Protein AF-0000000067512586 (afdb_homodimer)

InterPro domains:
  IPR017123 Uncharacterised conserved protein UCP037159 [PIRSF037159] (1-68)
  IPR018967 Iron-binding zinc finger, CDGSH type [PF09360] (9-54)
  IPR018967 Iron-binding zinc finger, CDGSH type [SM00704] (8-59)
  IPR042216 MitoNEET, CDGSH iron-sulfur domain [G3DSA:3.40.5.90] (1-67)

Secondary structure (DSSP, 8-state):
-EEEE-TTS-EEEE--TT-EEEETTEEEE-SSSEEEE--SS--TTTTB--SHHHHHT-----EEEEE-/-EEEE-TTS-EEEE--TT-EEEETTEEEE-SSSEEEE--SS--TTTTB--SHHHHHT-----EEEEE-

Foldseek 3Di:
DKWKFDFLFFIKAFAQFQDWDDDPRDIDTHNHRMFTAGDQPDAPDPRGDPPCSVVVVGGDDIDMDDDD/DKWKFDFLFFIKDFAQFQDWDDDPRDIDTHNHRMFTAGDQPPAPDPRGDPPCSVVVVGGDDIDMDDDD

pLDDT: mean 97.14, std 3.15, range [77.0, 98.88]

Structure (mmCIF, N/CA/C/O backbone):
data_AF-0000000067512586-model_v1
#
loop_
_entity.id
_entity.type
_entity.pdbx_description
1 polymer 'Iron-binding zinc finger CDGSH type domain-containing protein'
#
loop_
_atom_site.group_PDB
_atom_site.id
_atom_site.type_symbol
_atom_site.label_atom_id
_atom_site.label_alt_id
_atom_site.label_comp_id
_atom_site.label_asym_id
_atom_site.label_entity_id
_atom_site.label_seq_id
_atom_site.pdbx_PDB_ins_code
_atom_site.Cartn_x
_atom_site.Cartn_y
_atom_site.Cartn_z
_atom_site.occupancy
_atom_site.B_iso_or_equiv
_atom_site.auth_seq_id
_atom_site.auth_comp_id
_atom_site.auth_asym_id
_atom_site.auth_atom_id
_atom_site.pdbx_PDB_model_num
ATOM 1 N N . MET A 1 1 ? -9.234 0.021 6.922 1 86.12 1 MET A N 1
ATOM 2 C CA . MET A 1 1 ? -8.125 -0.848 6.539 1 86.12 1 MET A CA 1
ATOM 3 C C . MET A 1 1 ? -6.832 -0.422 7.227 1 86.12 1 MET A C 1
ATOM 5 O O . MET A 1 1 ? -6.551 0.772 7.348 1 86.12 1 MET A O 1
ATOM 9 N N . ARG A 1 2 ? -6.156 -1.401 7.715 1 94 2 ARG A N 1
ATOM 10 C CA . ARG A 1 2 ? -4.895 -1.143 8.398 1 94 2 ARG A CA 1
ATOM 11 C C . ARG A 1 2 ? -3.713 -1.646 7.578 1 94 2 ARG A C 1
ATOM 13 O O . ARG A 1 2 ? -3.723 -2.783 7.102 1 94 2 ARG A O 1
ATOM 20 N N . LEU A 1 3 ? -2.832 -0.721 7.367 1 97 3 LEU A N 1
ATOM 21 C CA . LEU A 1 3 ? -1.568 -1.026 6.703 1 97 3 LEU A CA 1
ATOM 22 C C . LEU A 1 3 ? -0.393 -0.829 7.652 1 97 3 LEU A C 1
ATOM 24 O O . LEU A 1 3 ? -0.188 0.27 8.172 1 97 3 LEU A O 1
ATOM 28 N N . ARG A 1 4 ? 0.414 -1.873 7.84 1 98.12 4 ARG A N 1
ATOM 29 C CA . ARG A 1 4 ? 1.612 -1.749 8.664 1 98.12 4 ARG A CA 1
ATOM 30 C C . ARG A 1 4 ? 2.859 -1.6 7.801 1 98.12 4 ARG A C 1
ATOM 32 O O . ARG A 1 4 ? 2.906 -2.107 6.676 1 98.12 4 ARG A O 1
ATOM 39 N N . PHE A 1 5 ? 3.762 -0.879 8.32 1 98.38 5 PHE A N 1
ATOM 40 C CA . PHE A 1 5 ? 5.09 -0.768 7.723 1 98.38 5 PHE A CA 1
ATOM 41 C C . PHE A 1 5 ? 6.129 -1.484 8.578 1 98.38 5 PHE A C 1
ATOM 43 O O . PHE A 1 5 ? 6.391 -1.081 9.711 1 98.38 5 PHE A O 1
ATOM 50 N N . ARG A 1 6 ? 6.781 -2.496 8.016 1 98.62 6 ARG A N 1
ATOM 51 C CA . ARG A 1 6 ? 7.84 -3.156 8.766 1 98.62 6 ARG A CA 1
ATOM 52 C C . ARG A 1 6 ? 9.141 -2.365 8.695 1 98.62 6 ARG A C 1
ATOM 54 O O . ARG A 1 6 ? 9.453 -1.772 7.66 1 98.62 6 ARG A O 1
ATOM 61 N N . GLU A 1 7 ? 9.812 -2.377 9.805 1 98.81 7 GLU A N 1
ATOM 62 C CA . GLU A 1 7 ? 11.141 -1.775 9.75 1 98.81 7 GLU A CA 1
ATOM 63 C C . GLU A 1 7 ? 11.984 -2.387 8.641 1 98.81 7 GLU A C 1
ATOM 65 O O . GLU A 1 7 ? 12.102 -3.609 8.539 1 98.81 7 GLU A O 1
ATOM 70 N N . LYS A 1 8 ? 12.508 -1.476 7.734 1 98.81 8 LYS A N 1
ATOM 71 C CA . LYS A 1 8 ? 13.375 -1.885 6.637 1 98.81 8 LYS A CA 1
ATOM 72 C C . LYS A 1 8 ? 12.68 -2.902 5.734 1 98.81 8 LYS A C 1
ATOM 74 O O . LYS A 1 8 ? 13.336 -3.748 5.125 1 98.81 8 LYS A O 1
ATOM 79 N N . GLY A 1 9 ? 11.398 -2.857 5.723 1 98.75 9 GLY A N 1
ATOM 80 C CA . GLY A 1 9 ? 10.695 -3.924 5.027 1 98.75 9 GLY A CA 1
ATOM 81 C C . GLY A 1 9 ? 9.422 -3.457 4.344 1 98.75 9 GLY A C 1
ATOM 82 O O . GLY A 1 9 ? 9.25 -2.262 4.094 1 98.75 9 GLY A O 1
ATOM 83 N N . PRO A 1 10 ? 8.562 -4.352 4.004 1 98.88 10 PRO A N 1
ATOM 84 C CA . PRO A 1 10 ? 7.406 -4.098 3.146 1 98.88 10 PRO A CA 1
ATOM 85 C C . PRO A 1 10 ? 6.262 -3.408 3.885 1 98.88 10 PRO A C 1
ATOM 87 O O . PRO A 1 10 ? 6.316 -3.254 5.109 1 98.88 10 PRO A O 1
ATOM 90 N N . TYR A 1 11 ? 5.27 -2.912 3.107 1 98.69 11 TYR A N 1
ATOM 91 C CA . TYR A 1 11 ? 3.92 -2.729 3.627 1 98.69 11 TYR A CA 1
ATOM 92 C C . TYR A 1 11 ? 3.242 -4.07 3.871 1 98.69 11 TYR A C 1
ATOM 94 O O . TYR A 1 11 ? 3.365 -4.992 3.061 1 98.69 11 TYR A O 1
ATOM 102 N N . VAL A 1 12 ? 2.537 -4.168 4.992 1 98.5 12 VAL A N 1
ATOM 103 C CA . VAL A 1 12 ? 1.927 -5.449 5.328 1 98.5 12 VAL A CA 1
ATOM 104 C C . VAL A 1 12 ? 0.452 -5.246 5.668 1 98.5 12 VAL A C 1
ATOM 106 O O . VAL A 1 12 ? 0.111 -4.395 6.492 1 98.5 12 VAL A O 1
ATOM 109 N N . LEU A 1 13 ? -0.427 -5.945 4.953 1 96.81 13 LEU A N 1
ATOM 110 C CA . LEU A 1 13 ? -1.835 -6.09 5.309 1 96.81 13 LEU A CA 1
ATOM 111 C C . LEU A 1 13 ? -2.084 -7.418 6.016 1 96.81 13 LEU A C 1
ATOM 113 O O . LEU A 1 13 ? -1.898 -8.484 5.426 1 96.81 13 LEU A O 1
ATOM 117 N N . ASP A 1 14 ? -2.471 -7.336 7.277 1 95.69 14 ASP A N 1
ATOM 118 C CA . ASP A 1 14 ? -2.811 -8.547 8.016 1 95.69 14 ASP A CA 1
ATOM 119 C C . ASP A 1 14 ? -4.234 -9 7.711 1 95.69 14 ASP A C 1
ATOM 121 O O . ASP A 1 14 ? -5.195 -8.266 7.977 1 95.69 14 ASP A O 1
ATOM 125 N N . LEU A 1 15 ? -4.363 -10.086 7.094 1 95.31 15 LEU A N 1
ATOM 126 C CA . LE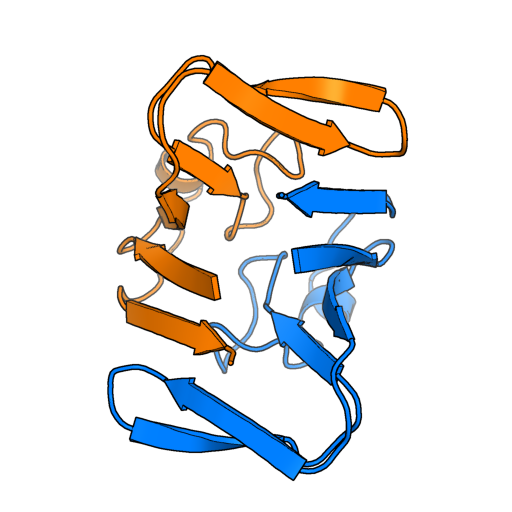U A 1 15 ? -5.633 -10.695 6.703 1 95.31 15 LEU A CA 1
ATOM 127 C C . LEU A 1 15 ? -5.617 -12.195 6.969 1 95.31 15 LEU A C 1
ATOM 129 O O . LEU A 1 15 ? -4.562 -12.828 6.91 1 95.31 15 LEU A O 1
ATOM 133 N N . PRO A 1 16 ? -6.777 -12.75 7.254 1 95.5 16 PRO A N 1
ATOM 134 C CA . PRO A 1 16 ? -6.805 -14.195 7.484 1 95.5 16 PRO A CA 1
ATOM 135 C C . PRO A 1 16 ? -6.328 -14.992 6.273 1 95.5 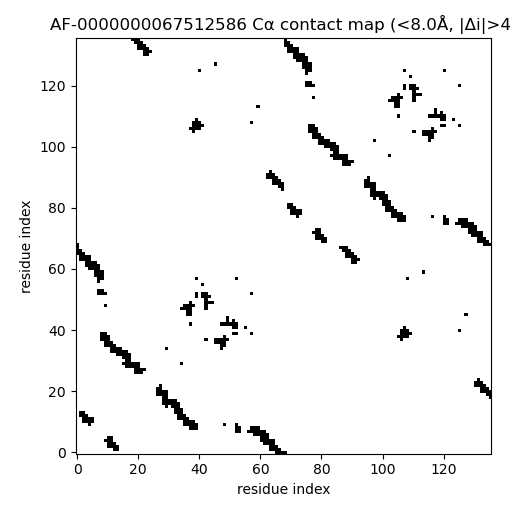16 PRO A C 1
ATOM 137 O O . PRO A 1 16 ? -6.59 -14.609 5.133 1 95.5 16 PRO A O 1
ATOM 140 N N . GLU A 1 17 ? -5.605 -16.109 6.633 1 96.62 17 GLU A N 1
ATOM 141 C CA . GLU A 1 17 ? -5.289 -17.047 5.57 1 96.62 17 GLU A CA 1
ATOM 142 C C . GLU A 1 17 ? -6.543 -17.453 4.793 1 96.62 17 GLU A C 1
ATOM 144 O O . GLU A 1 17 ? -7.605 -17.656 5.383 1 96.62 17 GLU A O 1
ATOM 149 N N . GLY A 1 18 ? -6.414 -17.453 3.453 1 96.62 18 GLY A N 1
ATOM 150 C CA . GLY A 1 18 ? -7.539 -17.844 2.619 1 96.62 18 GLY A CA 1
ATOM 151 C C . GLY A 1 18 ? -8.391 -16.672 2.178 1 96.62 18 GLY A C 1
ATOM 152 O O . GLY A 1 18 ? -9.305 -16.828 1.358 1 96.62 18 GLY A O 1
ATOM 153 N N . THR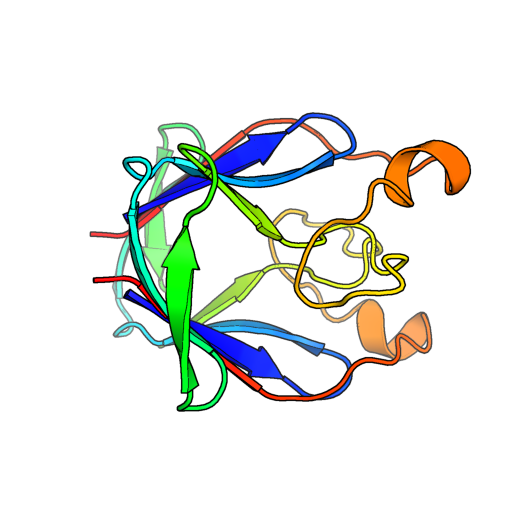 A 1 19 ? -8.195 -15.508 2.719 1 96.44 19 THR A N 1
ATOM 154 C CA . THR A 1 19 ? -8.961 -14.328 2.309 1 96.44 19 THR A CA 1
ATOM 155 C C . THR A 1 19 ? -8.867 -14.125 0.799 1 96.44 19 THR A C 1
ATOM 157 O O . THR A 1 19 ? -7.777 -14.164 0.228 1 96.44 19 THR A O 1
ATOM 160 N N . PRO A 1 20 ? -9.992 -14.031 0.146 1 96.81 20 PRO A N 1
ATOM 161 C CA . PRO A 1 20 ? -9.922 -13.711 -1.281 1 96.81 20 PRO A CA 1
ATOM 162 C C . PRO A 1 20 ? -9.477 -12.273 -1.54 1 96.81 20 PRO A C 1
ATOM 164 O O . PRO A 1 20 ? -9.773 -11.375 -0.743 1 96.81 20 PRO A O 1
ATOM 167 N N . PHE A 1 21 ? -8.797 -12.109 -2.648 1 96.5 21 PHE A N 1
ATOM 168 C CA . PHE A 1 21 ? -8.461 -10.773 -3.135 1 96.5 21 PHE A CA 1
ATOM 169 C C . PHE A 1 21 ? -8.312 -10.773 -4.652 1 96.5 21 PHE A C 1
ATOM 171 O O . PHE A 1 21 ? -8.188 -11.836 -5.27 1 96.5 21 PHE A O 1
ATOM 178 N N . ARG A 1 22 ? -8.422 -9.648 -5.258 1 97.81 22 ARG A N 1
ATOM 179 C CA . ARG A 1 22 ? -8.258 -9.508 -6.703 1 97.81 22 ARG A CA 1
ATOM 180 C C . ARG A 1 22 ? -6.992 -8.727 -7.035 1 97.81 22 ARG A C 1
ATOM 182 O O . ARG A 1 22 ? -6.723 -7.688 -6.422 1 97.81 22 ARG A O 1
ATOM 189 N N . TRP A 1 23 ? -6.297 -9.273 -7.875 1 97.56 23 TRP A N 1
ATOM 190 C CA . TRP A 1 23 ? -5.113 -8.633 -8.438 1 97.56 23 TRP A CA 1
ATOM 191 C C . TRP A 1 23 ? -5.242 -8.484 -9.953 1 97.56 23 TRP A C 1
ATOM 193 O O . TRP A 1 23 ? -5.254 -9.477 -10.68 1 97.56 23 TRP A O 1
ATOM 203 N N . ASN A 1 24 ? -5.332 -7.18 -10.336 1 97.5 24 ASN A N 1
ATOM 204 C CA . ASN A 1 24 ? -5.555 -6.875 -11.742 1 97.5 24 ASN A CA 1
ATOM 205 C C . ASN A 1 24 ? -6.711 -7.684 -12.32 1 97.5 24 ASN A C 1
ATOM 207 O O . ASN A 1 24 ? -6.598 -8.258 -13.406 1 97.5 24 ASN A O 1
ATOM 211 N N . GLY A 1 25 ? -7.684 -7.789 -11.594 1 96.12 25 GLY A N 1
ATOM 212 C CA . GLY A 1 25 ? -8.93 -8.398 -12.023 1 96.12 25 GLY A CA 1
ATOM 213 C C . GLY A 1 25 ? -8.992 -9.891 -11.75 1 96.12 25 GLY A C 1
ATOM 214 O O . GLY A 1 25 ? -10.055 -10.5 -11.836 1 96.12 25 GLY A O 1
ATOM 215 N N . GLU A 1 26 ? -7.887 -10.5 -11.469 1 97.19 26 GLU A N 1
ATOM 216 C CA . GLU A 1 26 ? -7.84 -11.938 -11.227 1 97.19 26 GLU A CA 1
ATOM 217 C C . GLU A 1 26 ? -8.016 -12.25 -9.742 1 97.19 26 GLU A C 1
ATOM 219 O O . GLU A 1 26 ? -7.297 -11.711 -8.898 1 97.19 26 GLU A O 1
ATOM 224 N N . GLU A 1 27 ? -8.977 -13.133 -9.508 1 97.12 27 GLU A N 1
ATOM 225 C CA . GLU A 1 27 ? -9.211 -13.523 -8.117 1 97.12 27 GLU A CA 1
ATOM 226 C C . GLU A 1 27 ? -8.125 -14.477 -7.621 1 97.12 27 GLU A C 1
ATOM 228 O O . GLU A 1 27 ? -7.777 -15.438 -8.305 1 97.12 27 GLU A O 1
ATOM 233 N N . ARG A 1 28 ? -7.68 -14.156 -6.48 1 96.88 28 ARG A N 1
ATOM 234 C CA . ARG A 1 28 ? -6.684 -14.977 -5.801 1 96.88 28 ARG A CA 1
ATOM 235 C C . ARG A 1 28 ? -7.027 -15.141 -4.324 1 96.88 28 ARG A C 1
ATOM 237 O O . ARG A 1 28 ? -7.969 -14.523 -3.826 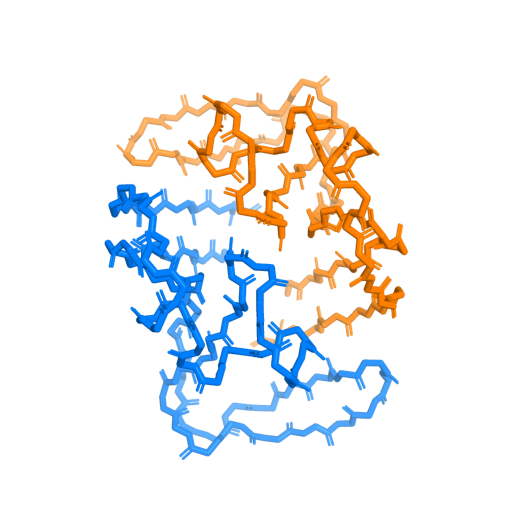1 96.88 28 ARG A O 1
ATOM 244 N N . ARG A 1 29 ? -6.277 -16.094 -3.625 1 96.75 29 ARG A N 1
ATOM 245 C CA . ARG A 1 29 ? -6.469 -16.297 -2.195 1 96.75 29 ARG A CA 1
ATOM 246 C C . ARG A 1 29 ? -5.141 -16.25 -1.448 1 96.75 29 ARG A C 1
ATOM 248 O O . ARG A 1 29 ? -4.125 -16.75 -1.937 1 96.75 29 ARG A O 1
ATOM 255 N N . LEU A 1 30 ? -5.277 -15.703 -0.266 1 96.19 30 LEU A N 1
ATOM 256 C CA . LEU A 1 30 ? -4.07 -15.586 0.545 1 96.19 30 LEU A CA 1
ATOM 257 C C . LEU A 1 30 ? -3.605 -16.953 1.028 1 96.19 30 LEU A C 1
ATOM 259 O O . LEU A 1 30 ? -4.395 -17.719 1.594 1 96.19 30 LEU A O 1
ATOM 263 N N . GLU A 1 31 ? -2.324 -17.219 0.818 1 95.5 31 GLU A N 1
ATOM 264 C CA . GLU A 1 31 ? -1.759 -18.469 1.296 1 95.5 31 GLU A CA 1
ATOM 265 C C . GLU A 1 31 ? -1.261 -18.344 2.732 1 95.5 31 GLU A C 1
ATOM 267 O O . GLU A 1 31 ? -1.021 -19.359 3.404 1 95.5 31 GLU A O 1
ATOM 272 N N . ARG A 1 32 ? -0.995 -17.203 3.184 1 96.12 32 ARG A N 1
ATOM 273 C CA . ARG A 1 32 ? -0.596 -16.859 4.543 1 96.12 32 ARG A CA 1
ATOM 274 C C . ARG A 1 32 ? -1.503 -15.781 5.125 1 96.12 32 ARG A C 1
ATOM 276 O O . ARG A 1 32 ? -2.34 -15.219 4.418 1 96.12 32 ARG A O 1
ATOM 283 N N . ALA A 1 33 ? -1.396 -15.523 6.383 1 96.56 33 ALA A N 1
ATOM 284 C CA . ALA A 1 33 ? -2.279 -14.609 7.102 1 96.56 33 ALA A CA 1
ATOM 285 C C . ALA A 1 33 ? -1.877 -13.156 6.859 1 96.56 33 ALA A C 1
ATOM 287 O O . ALA A 1 33 ? -2.125 -12.289 7.699 1 96.56 33 ALA A O 1
ATOM 288 N N . LYS A 1 34 ? -1.155 -12.859 5.773 1 96.75 34 LYS A N 1
ATOM 289 C CA . LYS A 1 34 ? -0.797 -11.477 5.477 1 96.75 34 LYS A CA 1
ATOM 290 C C . LYS A 1 34 ? -0.49 -11.297 3.992 1 96.75 34 LYS A C 1
ATOM 292 O O . LYS A 1 34 ? -0.222 -12.273 3.285 1 96.75 34 LYS A O 1
ATOM 297 N N . LEU A 1 35 ? -0.601 -10.148 3.482 1 97.31 35 LEU A N 1
ATOM 298 C CA . LEU A 1 35 ? -0.163 -9.703 2.166 1 97.31 35 LEU A CA 1
ATOM 299 C C . LEU A 1 35 ? 0.932 -8.648 2.287 1 97.31 35 LEU A C 1
ATOM 301 O O . LEU A 1 35 ? 0.724 -7.598 2.9 1 97.31 35 LEU A O 1
ATOM 305 N N . ALA A 1 36 ? 2.139 -8.961 1.752 1 98.5 36 ALA A N 1
ATOM 306 C CA . ALA A 1 36 ? 3.279 -8.047 1.828 1 98.5 36 ALA A CA 1
ATOM 307 C C . ALA A 1 36 ? 3.537 -7.379 0.482 1 98.5 36 ALA A C 1
ATOM 309 O O . ALA A 1 36 ? 3.719 -8.055 -0.532 1 98.5 36 ALA A O 1
ATOM 310 N N . LEU A 1 37 ? 3.568 -6.035 0.524 1 98.62 37 LEU A N 1
ATOM 311 C CA . LEU A 1 37 ? 3.783 -5.25 -0.685 1 98.62 37 LEU A CA 1
ATOM 312 C C . LEU A 1 37 ? 5.141 -4.559 -0.65 1 98.62 37 LEU A C 1
ATOM 314 O O . LEU A 1 37 ? 5.531 -3.994 0.376 1 98.62 37 LEU A O 1
ATOM 318 N N . CYS A 1 38 ? 5.777 -4.598 -1.75 1 98.88 38 CYS A N 1
ATOM 319 C CA . CYS A 1 38 ? 7.133 -4.07 -1.858 1 98.88 38 CYS A CA 1
ATOM 320 C C . CYS A 1 38 ? 7.16 -2.572 -1.572 1 98.88 38 CYS A C 1
ATOM 322 O O . CYS A 1 38 ? 6.352 -1.818 -2.115 1 98.88 38 CYS A O 1
ATOM 324 N N . ARG A 1 39 ? 8.086 -2.207 -0.782 1 98.69 39 ARG A N 1
ATOM 325 C CA . ARG A 1 39 ? 8.25 -0.822 -0.349 1 98.69 39 ARG A CA 1
ATOM 326 C C . ARG A 1 39 ? 9.625 -0.285 -0.729 1 98.69 39 ARG A C 1
ATOM 328 O O . ARG A 1 39 ? 9.867 0.921 -0.647 1 98.69 39 ARG A O 1
ATOM 335 N N . CYS A 1 40 ? 10.477 -1.104 -1.245 1 98.81 40 CYS A N 1
ATOM 336 C CA . CYS A 1 40 ? 11.875 -0.732 -1.456 1 98.81 40 CYS A CA 1
ATOM 337 C C . CYS A 1 40 ? 12.148 -0.484 -2.934 1 98.81 40 CYS A C 1
ATOM 339 O O . CYS A 1 40 ? 13.18 0.094 -3.285 1 98.81 40 CYS A O 1
ATOM 341 N N . GLY A 1 41 ? 11.25 -0.978 -3.76 1 98.75 41 GLY A N 1
ATOM 342 C CA . GLY A 1 41 ? 11.391 -0.765 -5.191 1 98.75 41 GLY A CA 1
ATOM 343 C C . GLY A 1 41 ? 12.242 -1.821 -5.871 1 98.75 41 GLY A C 1
ATOM 344 O O . GLY A 1 41 ? 12.453 -1.767 -7.082 1 98.75 41 GLY A O 1
ATOM 345 N N . ARG A 1 42 ? 12.594 -2.865 -5.098 1 98.75 42 ARG A N 1
ATOM 346 C CA . ARG A 1 42 ? 13.602 -3.756 -5.664 1 98.75 42 ARG A CA 1
ATOM 347 C C . ARG A 1 42 ? 13.047 -5.16 -5.859 1 98.75 42 ARG A C 1
ATOM 349 O O . ARG A 1 42 ? 13.719 -6.035 -6.41 1 98.75 42 ARG A O 1
ATOM 356 N N . SER A 1 43 ? 11.805 -5.457 -5.477 1 98.88 43 SER A N 1
ATOM 357 C CA . SER A 1 43 ? 11.234 -6.789 -5.652 1 98.88 43 SER A CA 1
ATOM 358 C C . SER A 1 43 ? 11.211 -7.191 -7.125 1 98.88 43 SER A C 1
ATOM 360 O O . SER A 1 43 ? 10.898 -6.371 -7.992 1 98.88 43 SER A O 1
ATOM 362 N N . ARG A 1 44 ? 11.484 -8.43 -7.371 1 98.5 44 ARG A N 1
ATOM 363 C CA . ARG A 1 44 ? 11.352 -8.977 -8.719 1 98.5 44 ARG A CA 1
ATOM 364 C C . ARG A 1 44 ? 9.922 -9.445 -8.977 1 98.5 44 ARG A C 1
ATOM 366 O O . ARG A 1 44 ? 9.578 -9.828 -10.102 1 98.5 44 ARG A O 1
ATOM 373 N N . GLU A 1 45 ? 9.047 -9.383 -7.965 1 97.94 45 GLU A N 1
ATOM 374 C CA . GLU A 1 45 ? 7.66 -9.844 -8.047 1 97.94 45 GLU A CA 1
ATOM 375 C C . GLU A 1 45 ? 6.684 -8.727 -7.676 1 97.94 45 GLU A C 1
ATOM 377 O O . GLU A 1 45 ? 5.66 -8.977 -7.035 1 97.94 45 GLU A O 1
ATOM 382 N N . LYS A 1 46 ? 6.977 -7.52 -8.078 1 98.19 46 LYS A N 1
ATOM 383 C CA . LYS A 1 46 ? 6.086 -6.414 -7.742 1 98.19 46 LYS A CA 1
ATOM 384 C C . LYS A 1 46 ? 4.66 -6.695 -8.211 1 98.19 46 LYS A C 1
ATOM 386 O O . LYS A 1 46 ? 4.453 -7.289 -9.266 1 98.19 46 LYS A O 1
ATOM 391 N N . PRO A 1 47 ? 3.74 -6.301 -7.355 1 98.19 47 PRO A N 1
ATOM 392 C CA . PRO A 1 47 ? 3.83 -5.395 -6.207 1 98.19 47 PRO A CA 1
ATOM 393 C C . PRO A 1 47 ? 4.176 -6.121 -4.91 1 98.19 47 PRO A C 1
ATOM 395 O O . PRO A 1 47 ? 4.336 -5.484 -3.865 1 98.19 47 PRO A O 1
ATOM 398 N N . PHE A 1 48 ? 4.406 -7.422 -5.004 1 98.5 48 PHE A N 1
ATOM 399 C CA . PHE A 1 48 ? 4.602 -8.203 -3.789 1 98.5 48 PHE A CA 1
ATOM 400 C C . PHE A 1 48 ? 6.062 -8.195 -3.363 1 98.5 48 PHE A C 1
ATOM 402 O O . PHE A 1 48 ? 6.957 -8.047 -4.199 1 98.5 48 PHE A O 1
ATOM 409 N N . CYS A 1 49 ? 6.223 -8.32 -2.09 1 98.75 49 CYS A N 1
ATOM 410 C CA . CYS A 1 49 ? 7.57 -8.367 -1.534 1 98.75 49 CYS A CA 1
ATOM 411 C C . CYS A 1 49 ? 8.18 -9.758 -1.709 1 98.75 49 CYS A C 1
ATOM 413 O O . CYS A 1 49 ? 7.594 -10.758 -1.294 1 98.75 49 CYS A O 1
ATOM 415 N N . ASP A 1 50 ? 9.391 -9.742 -2.236 1 98.62 50 ASP A N 1
ATOM 416 C CA . ASP A 1 50 ? 10.07 -11.023 -2.398 1 98.62 50 ASP A CA 1
ATOM 417 C C . ASP A 1 50 ? 11.32 -11.102 -1.522 1 98.62 50 ASP A C 1
ATOM 419 O O . ASP A 1 50 ? 12.18 -11.961 -1.732 1 98.62 50 ASP A O 1
ATOM 423 N N . GLY A 1 51 ? 11.469 -10.125 -0.662 1 98.56 51 GLY A N 1
ATOM 424 C CA . GLY A 1 51 ? 12.586 -10.141 0.262 1 98.56 51 GLY A CA 1
ATOM 425 C C . GLY A 1 51 ? 13.797 -9.367 -0.245 1 98.56 51 GLY A C 1
ATOM 426 O O . GLY A 1 51 ? 14.781 -9.203 0.475 1 98.56 51 GLY A O 1
ATOM 427 N N . SER A 1 52 ? 13.781 -8.789 -1.425 1 98.81 52 SER A N 1
ATOM 428 C CA . SER A 1 52 ? 14.898 -8.086 -2.051 1 98.81 52 SER A CA 1
ATOM 429 C C . SER A 1 52 ? 15.336 -6.887 -1.216 1 98.81 52 SER A C 1
ATOM 431 O O . SER A 1 52 ? 16.453 -6.395 -1.365 1 98.81 52 SER A O 1
ATOM 433 N N . HIS A 1 53 ? 14.516 -6.406 -0.347 1 98.81 53 HIS A N 1
ATOM 434 C CA . HIS A 1 53 ? 14.859 -5.262 0.49 1 98.81 53 HIS A CA 1
ATOM 435 C C . HIS A 1 53 ? 16.062 -5.574 1.37 1 98.81 53 HIS A C 1
ATOM 437 O O . HIS A 1 53 ? 16.844 -4.676 1.717 1 98.81 53 HIS A O 1
ATOM 443 N N . LYS A 1 54 ? 16.234 -6.801 1.742 1 98.62 54 LYS A N 1
ATOM 444 C CA . LYS A 1 54 ? 17.359 -7.191 2.584 1 98.62 54 LYS A CA 1
ATOM 445 C C . LYS A 1 54 ? 18.688 -6.996 1.854 1 98.62 54 LYS A C 1
ATOM 447 O O . LYS A 1 54 ? 19.609 -6.379 2.387 1 98.62 54 LYS A O 1
ATOM 452 N N . GLU A 1 55 ? 18.734 -7.5 0.677 1 98.31 55 GLU A N 1
ATOM 453 C CA . GLU A 1 55 ? 19.953 -7.395 -0.13 1 98.31 55 GLU A CA 1
ATOM 454 C C . GLU A 1 55 ? 20.219 -5.949 -0.535 1 98.31 55 GLU A C 1
ATOM 456 O O . GLU A 1 55 ? 21.375 -5.535 -0.632 1 98.31 55 GLU A O 1
ATOM 461 N N . ALA A 1 56 ? 19.172 -5.188 -0.806 1 98.06 56 ALA A N 1
ATOM 462 C CA . ALA A 1 56 ? 19.266 -3.811 -1.285 1 98.06 56 ALA A CA 1
ATOM 463 C C . ALA A 1 56 ? 19.719 -2.873 -0.166 1 98.06 56 ALA A C 1
ATOM 465 O O . ALA A 1 56 ? 20.078 -1.725 -0.42 1 98.06 56 ALA A O 1
ATOM 466 N N . GLY A 1 57 ? 19.672 -3.316 1.102 1 98.31 57 GLY A N 1
ATOM 467 C CA . GLY A 1 57 ? 19.984 -2.441 2.221 1 98.31 57 GLY A CA 1
ATOM 468 C C . GLY A 1 57 ? 18.969 -1.345 2.426 1 98.31 57 GLY A C 1
ATOM 469 O O . GLY A 1 57 ? 19.312 -0.224 2.803 1 98.31 57 GLY A O 1
ATOM 470 N N . PHE A 1 58 ? 17.781 -1.632 2.051 1 98.75 58 PHE A N 1
ATOM 471 C CA . PHE A 1 58 ? 16.703 -0.668 2.191 1 98.75 58 PHE A CA 1
ATOM 472 C C . PHE A 1 58 ? 16.547 -0.241 3.646 1 98.75 58 PHE A C 1
ATOM 474 O O . PHE A 1 58 ? 16.578 -1.077 4.551 1 98.75 58 PHE A O 1
ATOM 481 N N . LEU A 1 59 ? 16.391 1.067 3.881 1 98.69 59 LEU A N 1
ATOM 482 C CA . LEU A 1 59 ? 16.172 1.622 5.215 1 98.69 59 LEU A CA 1
ATOM 483 C C . LEU A 1 59 ? 14.867 2.396 5.273 1 98.69 59 LEU A C 1
ATOM 485 O O . LEU A 1 59 ? 14.617 3.27 4.438 1 98.69 59 LEU A O 1
ATOM 489 N N . ALA A 1 60 ? 14.07 2.057 6.281 1 98.69 60 ALA A N 1
ATOM 490 C CA . ALA A 1 60 ? 12.836 2.77 6.574 1 98.69 60 ALA A CA 1
ATOM 491 C C . ALA A 1 60 ? 12.289 2.385 7.945 1 98.69 60 ALA A C 1
ATOM 493 O O . ALA A 1 60 ? 12.5 1.264 8.414 1 98.69 60 ALA A O 1
ATOM 494 N N . GLU A 1 61 ? 11.602 3.277 8.508 1 98.38 61 GLU A N 1
ATOM 495 C CA . GLU A 1 61 ? 11.055 3.062 9.844 1 98.38 61 GLU A CA 1
ATOM 496 C C . GLU A 1 61 ? 9.789 2.213 9.797 1 98.38 61 GLU A C 1
ATOM 498 O O . GLU A 1 61 ? 9.117 2.152 8.766 1 98.38 61 GLU A O 1
ATOM 503 N N . LYS A 1 62 ? 9.57 1.523 10.953 1 98.69 62 LYS A N 1
ATOM 504 C CA . LYS A 1 62 ? 8.281 0.853 11.109 1 98.69 62 LYS A CA 1
ATOM 505 C C . LYS A 1 62 ? 7.164 1.863 11.344 1 98.69 62 LYS A C 1
ATOM 507 O O . LYS A 1 62 ? 7.426 3.039 11.602 1 98.69 62 LYS A O 1
ATOM 512 N N . GLY A 1 63 ? 5.941 1.435 11.227 1 98.44 63 GLY A N 1
ATOM 513 C CA . GLY A 1 63 ? 4.77 2.256 11.492 1 98.44 63 GLY A CA 1
ATOM 514 C C . GLY A 1 63 ? 3.473 1.61 11.039 1 98.44 63 GLY A C 1
ATOM 515 O O . GLY A 1 63 ? 3.432 0.408 10.773 1 98.44 63 GLY A O 1
ATOM 516 N N . GLU A 1 64 ? 2.383 2.402 11.133 1 98.19 64 GLU A N 1
ATOM 517 C CA . GLU A 1 64 ? 1.082 1.923 10.68 1 98.19 64 GLU A CA 1
ATOM 518 C C . GLU A 1 64 ? 0.219 3.072 10.164 1 98.19 64 GLU A C 1
ATOM 520 O O . GLU A 1 64 ? 0.421 4.227 10.547 1 98.19 64 GLU A O 1
ATOM 525 N N . LEU A 1 65 ? -0.568 2.678 9.211 1 97.25 65 LEU A N 1
ATOM 526 C CA . LEU A 1 65 ? -1.539 3.588 8.617 1 97.25 65 LEU A CA 1
ATOM 527 C C . LEU A 1 65 ? -2.932 2.967 8.602 1 97.25 65 LEU A C 1
ATOM 529 O O . LEU A 1 65 ? -3.107 1.833 8.148 1 97.25 65 LEU A O 1
ATOM 533 N N . GLU A 1 66 ? -3.885 3.68 9.219 1 96.31 66 GLU A N 1
ATOM 534 C CA . GLU A 1 66 ? -5.27 3.221 9.242 1 96.31 66 GLU A CA 1
ATOM 535 C C . GLU A 1 66 ? -6.184 4.188 8.492 1 96.31 66 GLU A C 1
ATOM 537 O O . GLU A 1 66 ? -6.203 5.387 8.789 1 96.31 66 GLU A O 1
ATOM 542 N N . VAL A 1 67 ? -6.82 3.631 7.504 1 90.62 67 VAL A N 1
ATOM 543 C CA . VAL A 1 67 ? -7.777 4.426 6.742 1 90.62 67 VAL A CA 1
ATOM 544 C C . VAL A 1 67 ? -9.195 3.93 7.02 1 90.62 67 VAL A C 1
ATOM 546 O O . VAL A 1 67 ? -9.438 2.723 7.086 1 90.62 67 VAL A O 1
ATOM 549 N N . GLN A 1 68 ? -10.156 4.879 7.359 1 77.12 68 GLN A N 1
ATOM 550 C CA . GLN A 1 68 ? -11.539 4.543 7.68 1 77.12 68 GLN A CA 1
ATOM 551 C C . GLN A 1 68 ? -12.406 4.504 6.418 1 77.12 68 GLN A C 1
ATOM 553 O O . GLN A 1 68 ? -12.227 5.328 5.52 1 77.12 68 GLN A O 1
ATOM 558 N N . MET B 1 1 ? -11.055 -2.639 0.229 1 85.88 1 MET B N 1
ATOM 559 C CA . MET B 1 1 ? -10.141 -1.536 -0.045 1 85.88 1 MET B CA 1
ATOM 560 C C . MET B 1 1 ? -9.43 -1.738 -1.379 1 85.88 1 MET B C 1
ATOM 562 O O . MET B 1 1 ? -9.031 -2.855 -1.714 1 85.88 1 MET B O 1
ATOM 566 N N . ARG B 1 2 ? -9.391 -0.66 -2.113 1 94 2 ARG B N 1
ATOM 567 C CA . ARG B 1 2 ? -8.734 -0.702 -3.416 1 94 2 ARG B CA 1
ATOM 568 C C . ARG B 1 2 ? -7.43 0.09 -3.398 1 94 2 ARG B C 1
ATOM 570 O O . ARG B 1 2 ? -7.395 1.229 -2.928 1 94 2 ARG B O 1
ATOM 577 N N . LEU B 1 3 ? -6.414 -0.622 -3.805 1 97 3 LEU B N 1
ATOM 578 C CA . LEU B 1 3 ? -5.098 -0.018 -3.973 1 97 3 LEU B CA 1
ATOM 579 C C . LEU B 1 3 ? -4.676 -0.029 -5.438 1 97 3 LEU B C 1
ATOM 581 O O . LEU B 1 3 ? -4.598 -1.092 -6.059 1 97 3 LEU B O 1
ATOM 585 N N . ARG B 1 4 ? -4.383 1.183 -5.969 1 98.19 4 ARG B N 1
ATOM 586 C CA . ARG B 1 4 ? -3.887 1.254 -7.34 1 98.19 4 ARG B CA 1
ATOM 587 C C . ARG B 1 4 ? -2.371 1.428 -7.363 1 98.19 4 ARG B C 1
ATOM 589 O O . ARG B 1 4 ? -1.792 2.008 -6.445 1 98.19 4 ARG B O 1
ATOM 596 N N . PHE B 1 5 ? -1.782 0.848 -8.352 1 98.31 5 PHE B N 1
ATOM 597 C CA . PHE B 1 5 ? -0.368 1.059 -8.633 1 98.31 5 PHE B CA 1
ATOM 598 C C . PHE B 1 5 ? -0.189 1.918 -9.883 1 98.31 5 PHE B C 1
ATOM 600 O O . PHE B 1 5 ? -0.563 1.51 -10.984 1 98.31 5 PHE B O 1
ATOM 607 N N . ARG B 1 6 ? 0.437 3.084 -9.727 1 98.62 6 ARG B N 1
ATOM 608 C CA . ARG B 1 6 ? 0.707 3.9 -10.906 1 98.62 6 ARG B CA 1
ATOM 609 C C . ARG B 1 6 ? 1.945 3.402 -11.648 1 98.62 6 ARG B C 1
ATOM 611 O O . ARG B 1 6 ? 2.912 2.961 -11.023 1 98.62 6 ARG B O 1
ATOM 618 N N . GLU B 1 7 ? 1.829 3.479 -12.945 1 98.81 7 GLU B N 1
ATOM 619 C CA . GLU B 1 7 ? 3.035 3.168 -13.711 1 98.81 7 GLU B CA 1
ATOM 620 C C . GLU B 1 7 ? 4.215 4.012 -13.242 1 98.81 7 GLU B C 1
ATOM 622 O O . GLU B 1 7 ? 4.109 5.238 -13.148 1 98.81 7 GLU B O 1
ATOM 627 N N . LYS B 1 8 ? 5.336 3.287 -12.852 1 98.81 8 LYS B N 1
ATOM 628 C CA . LYS B 1 8 ? 6.57 3.939 -12.43 1 98.81 8 LYS B CA 1
ATOM 629 C C . LYS B 1 8 ? 6.324 4.848 -11.227 1 98.81 8 LYS B C 1
ATOM 631 O O . LYS B 1 8 ? 7.016 5.855 -11.055 1 98.81 8 LYS B O 1
ATOM 636 N N . GLY B 1 9 ? 5.332 4.547 -10.484 1 98.75 9 GLY B N 1
ATOM 637 C CA . GLY B 1 9 ? 4.953 5.488 -9.445 1 98.75 9 GLY B CA 1
ATOM 638 C C . GLY B 1 9 ? 4.441 4.809 -8.188 1 98.75 9 GLY B C 1
ATOM 639 O O . GLY B 1 9 ? 4.699 3.623 -7.965 1 98.75 9 GLY B O 1
ATOM 640 N N . PRO B 1 10 ? 3.777 5.527 -7.348 1 98.88 10 PRO B N 1
ATOM 641 C CA . PRO B 1 10 ? 3.408 5.094 -6 1 98.88 10 PRO B CA 1
ATOM 642 C C . PRO B 1 10 ? 2.221 4.133 -5.992 1 98.88 10 PRO B C 1
ATOM 644 O O . PRO B 1 10 ? 1.593 3.916 -7.031 1 98.88 10 PRO B O 1
ATOM 647 N N . TYR B 1 11 ? 1.982 3.496 -4.816 1 98.69 11 TYR B N 1
ATOM 648 C CA . TYR B 1 11 ? 0.654 3 -4.477 1 98.69 11 TYR B CA 1
ATOM 649 C C . TYR B 1 11 ? -0.302 4.152 -4.195 1 98.69 11 TYR B C 1
ATOM 651 O O . TYR B 1 11 ? 0.072 5.137 -3.553 1 98.69 11 TYR B O 1
ATOM 659 N N . VAL B 1 12 ? -1.525 4.016 -4.711 1 98.56 12 VAL B N 1
ATOM 660 C CA . VAL B 1 12 ? -2.471 5.113 -4.539 1 98.56 12 VAL B CA 1
ATOM 661 C C . VAL B 1 12 ? -3.789 4.578 -3.982 1 98.56 12 VAL B C 1
ATOM 663 O O . VAL B 1 12 ? -4.352 3.621 -4.516 1 98.56 12 VAL B O 1
ATOM 666 N N . LEU B 1 13 ? -4.219 5.125 -2.852 1 96.88 13 LEU B N 1
ATOM 667 C CA . LEU B 1 13 ? -5.566 4.945 -2.32 1 96.88 13 LEU B CA 1
ATOM 668 C C . LEU B 1 13 ? -6.449 6.137 -2.662 1 96.88 13 LEU B C 1
ATOM 670 O O . LEU B 1 13 ? -6.191 7.254 -2.211 1 96.88 13 LEU B O 1
ATOM 674 N N . ASP B 1 14 ? -7.465 5.887 -3.471 1 95.75 14 ASP B N 1
ATOM 675 C CA . ASP B 1 14 ? -8.414 6.945 -3.799 1 95.75 14 ASP B CA 1
ATOM 676 C C . ASP B 1 14 ? -9.461 7.109 -2.699 1 95.75 14 ASP B C 1
ATOM 678 O O . ASP B 1 14 ? -10.219 6.18 -2.416 1 95.75 14 ASP B O 1
ATOM 682 N N . LEU B 1 15 ? -9.43 8.18 -2.053 1 95.19 15 LEU B N 1
ATOM 683 C CA . LEU B 1 15 ? -10.336 8.531 -0.966 1 95.19 15 LEU B CA 1
ATOM 684 C C . LEU B 1 15 ? -10.797 9.984 -1.09 1 95.19 15 LEU B C 1
ATOM 686 O O . LEU B 1 15 ? -10.062 10.828 -1.605 1 95.19 15 LEU B O 1
ATOM 690 N N . PRO B 1 16 ? -12 10.25 -0.604 1 95.56 16 PRO B N 1
ATOM 691 C CA . PRO B 1 16 ? -12.461 11.641 -0.679 1 95.56 16 PRO B CA 1
ATOM 692 C C . PRO B 1 16 ? -11.555 12.602 0.089 1 95.56 16 PRO B C 1
ATOM 694 O O . PRO B 1 16 ? -11.031 12.25 1.146 1 95.56 16 PRO B O 1
ATOM 697 N N . GLU B 1 17 ? -11.422 13.805 -0.533 1 96.69 17 GLU B N 1
ATOM 698 C CA . GLU B 1 17 ? -10.766 14.875 0.22 1 96.69 17 GLU B CA 1
ATOM 699 C C . GLU B 1 17 ? -11.398 15.047 1.599 1 96.69 17 GLU B C 1
ATOM 701 O O . GLU B 1 17 ? -12.625 14.984 1.738 1 96.69 17 GLU B O 1
ATOM 706 N N . GLY B 1 18 ? -10.539 15.195 2.621 1 96.69 18 GLY B N 1
ATOM 707 C CA . GLY B 1 18 ? -11.031 15.391 3.973 1 96.69 18 GLY B CA 1
ATOM 708 C C . GLY B 1 18 ? -11.211 14.094 4.742 1 96.69 18 GLY B C 1
ATOM 709 O O . GLY B 1 18 ? -11.492 14.109 5.941 1 96.69 18 GLY B O 1
ATOM 710 N N . THR B 1 19 ? -11.109 12.961 4.113 1 96.44 19 THR B N 1
ATOM 711 C CA . THR B 1 19 ? -11.227 11.68 4.805 1 96.44 19 THR B CA 1
ATOM 712 C C . THR B 1 19 ? -10.25 11.602 5.973 1 96.44 19 THR B C 1
ATOM 714 O O . THR B 1 19 ? -9.062 11.898 5.816 1 96.44 19 THR B O 1
ATOM 717 N N . PRO B 1 20 ? -10.742 11.312 7.133 1 96.88 20 PRO B N 1
ATOM 718 C CA . PRO B 1 20 ? -9.805 11.109 8.234 1 96.88 20 PRO B CA 1
ATOM 719 C C . PRO B 1 20 ? -8.992 9.82 8.094 1 96.88 20 PRO B C 1
ATOM 721 O O . PRO B 1 20 ? -9.492 8.828 7.555 1 96.88 20 PRO B O 1
ATOM 724 N N . PHE B 1 21 ? -7.789 9.891 8.602 1 96.5 21 PHE B N 1
ATOM 725 C CA . PHE B 1 21 ? -6.953 8.695 8.719 1 96.5 21 PHE B CA 1
ATOM 726 C C . PHE B 1 21 ? -5.969 8.828 9.867 1 96.5 21 PHE B C 1
ATOM 728 O O . PHE B 1 21 ? -5.734 9.93 10.367 1 96.5 21 PHE B O 1
ATOM 735 N N . ARG B 1 22 ? -5.473 7.758 10.344 1 97.75 22 ARG B N 1
ATOM 736 C CA . ARG B 1 22 ? -4.477 7.75 11.414 1 97.75 22 ARG B CA 1
ATOM 737 C C . ARG B 1 22 ? -3.123 7.273 10.898 1 97.75 22 ARG B C 1
ATOM 739 O O . ARG B 1 22 ? -3.045 6.285 10.172 1 97.75 22 ARG B O 1
ATOM 746 N N . TRP B 1 23 ? -2.209 8.008 11.234 1 97.5 23 TRP B N 1
ATOM 747 C CA . TRP B 1 23 ? -0.815 7.672 10.961 1 97.5 23 TRP B CA 1
ATOM 748 C C . TRP B 1 23 ? -0.012 7.602 12.258 1 97.5 23 TRP B C 1
ATOM 750 O O . TRP B 1 23 ? 0.194 8.617 12.922 1 97.5 23 TRP B O 1
ATOM 760 N N . ASN B 1 24 ? 0.404 6.352 12.516 1 97.44 24 ASN B N 1
ATOM 761 C CA . ASN B 1 24 ? 1.109 6.109 13.766 1 97.44 24 ASN B CA 1
ATOM 762 C C . ASN B 1 24 ? 0.355 6.691 14.961 1 97.44 24 ASN B C 1
ATOM 764 O O . ASN B 1 24 ? 0.951 7.348 15.82 1 97.44 24 ASN B O 1
ATOM 768 N N . GLY B 1 25 ? -0.853 6.527 14.93 1 96.06 25 GLY B N 1
ATOM 769 C CA . GLY B 1 25 ? -1.711 6.887 16.047 1 9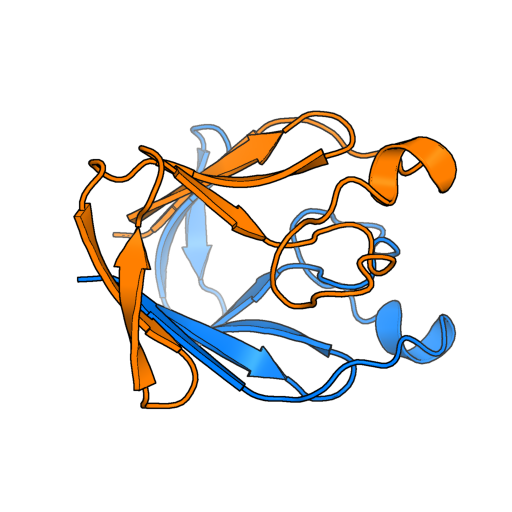6.06 25 GLY B CA 1
ATOM 770 C C . GLY B 1 25 ? -2.236 8.312 15.961 1 96.06 25 GLY B C 1
ATOM 771 O O . GLY B 1 25 ? -3.156 8.68 16.688 1 96.06 25 GLY B O 1
ATOM 772 N N . GLU B 1 26 ? -1.651 9.125 15.133 1 97.19 26 GLU B N 1
ATOM 773 C CA . GLU B 1 26 ? -2.064 10.516 15.008 1 97.19 26 GLU B CA 1
ATOM 774 C C . GLU B 1 26 ? -3.125 10.688 13.922 1 97.19 26 GLU B C 1
ATOM 776 O O . GLU B 1 26 ? -2.928 10.258 12.781 1 97.19 26 GLU B O 1
ATOM 781 N N . GLU B 1 27 ? -4.207 11.328 14.359 1 97.12 27 GLU B N 1
ATOM 782 C CA . GLU B 1 27 ? -5.273 11.562 13.391 1 97.12 27 GLU B CA 1
ATOM 783 C C . GLU B 1 27 ? -4.914 12.688 12.43 1 97.12 27 GLU B C 1
ATOM 785 O O . GLU B 1 27 ? -4.457 13.75 12.859 1 97.12 27 GLU B O 1
ATOM 790 N N . ARG B 1 28 ? -5.145 12.406 11.219 1 96.88 28 ARG B N 1
ATOM 791 C CA . ARG B 1 28 ? -4.93 13.375 10.148 1 96.88 28 ARG B CA 1
ATOM 792 C C . ARG B 1 28 ? -6.086 13.359 9.156 1 96.88 28 ARG B C 1
ATOM 794 O O . ARG B 1 28 ? -6.984 12.516 9.25 1 96.88 28 ARG B O 1
ATOM 801 N N . ARG B 1 29 ? -6.094 14.391 8.219 1 96.81 29 ARG B N 1
ATOM 802 C CA . ARG B 1 29 ? -7.109 14.445 7.168 1 96.81 29 ARG B CA 1
ATOM 803 C C . ARG B 1 29 ? -6.473 14.617 5.797 1 96.81 29 ARG B C 1
ATOM 805 O O . ARG B 1 29 ? -5.5 15.359 5.645 1 96.81 29 ARG B O 1
ATOM 812 N N . LEU B 1 30 ? -7.133 13.977 4.871 1 96.25 30 LEU B N 1
ATOM 813 C CA . LEU B 1 30 ? -6.613 14.062 3.512 1 96.25 30 LEU B CA 1
ATOM 814 C C . LEU B 1 30 ? -6.809 15.469 2.943 1 96.25 30 LEU B C 1
ATOM 816 O O . LEU B 1 30 ? -7.914 16 2.98 1 96.25 30 LEU B O 1
ATOM 820 N N . GLU B 1 31 ? -5.734 16 2.41 1 95.56 31 GLU B N 1
ATOM 821 C CA . GLU B 1 31 ? -5.824 17.312 1.779 1 95.56 31 GLU B CA 1
ATOM 822 C C . GLU B 1 31 ? -6.223 17.203 0.312 1 95.56 31 GLU B C 1
ATOM 824 O O . GLU B 1 31 ? -6.637 18.188 -0.307 1 95.56 31 GLU B O 1
ATOM 829 N N . ARG B 1 32 ? -6.023 16.109 -0.279 1 96.19 32 ARG B N 1
ATOM 830 C CA . ARG B 1 32 ? -6.414 15.758 -1.643 1 96.19 32 ARG B CA 1
ATOM 831 C C . ARG B 1 32 ? -7.242 14.477 -1.669 1 96.19 32 ARG B C 1
ATOM 833 O O . ARG B 1 32 ? -7.379 13.797 -0.648 1 96.19 32 ARG B O 1
ATOM 840 N N . ALA B 1 33 ? -7.844 14.164 -2.777 1 96.69 33 ALA B N 1
ATOM 841 C CA . ALA B 1 33 ? -8.758 13.039 -2.918 1 96.69 33 ALA B CA 1
ATOM 842 C C . ALA B 1 33 ? -7.996 11.719 -3.057 1 96.69 33 ALA B C 1
ATOM 844 O O . ALA B 1 33 ? -8.492 10.773 -3.666 1 96.69 33 ALA B O 1
ATOM 845 N N . LYS B 1 34 ? -6.738 11.664 -2.6 1 96.81 34 LYS B N 1
ATOM 846 C CA . LYS B 1 34 ? -5.988 10.414 -2.664 1 96.81 34 LYS B CA 1
ATOM 847 C C . LYS B 1 34 ? -4.855 10.398 -1.643 1 96.81 34 LYS B C 1
ATOM 849 O O . LYS B 1 34 ? -4.453 11.445 -1.139 1 96.81 34 LYS B O 1
ATOM 854 N N . LEU B 1 35 ? -4.398 9.289 -1.254 1 97.38 35 LEU B N 1
ATOM 855 C CA . LEU B 1 35 ? -3.199 9.031 -0.465 1 97.38 35 LEU B CA 1
ATOM 856 C C . LEU B 1 35 ? -2.182 8.227 -1.269 1 97.38 35 LEU B C 1
ATOM 858 O O . LEU B 1 35 ? -2.479 7.121 -1.724 1 97.38 35 LEU B O 1
ATOM 862 N N . ALA B 1 36 ? -0.978 8.836 -1.498 1 98.5 36 ALA B N 1
ATOM 863 C CA . ALA B 1 36 ? 0.072 8.18 -2.275 1 98.5 36 ALA B CA 1
ATOM 864 C C . ALA B 1 36 ? 1.188 7.668 -1.369 1 98.5 36 ALA B C 1
ATOM 866 O O . ALA B 1 36 ? 1.771 8.438 -0.599 1 98.5 36 ALA B O 1
ATOM 867 N N . LEU B 1 37 ? 1.461 6.355 -1.521 1 98.62 37 LEU B N 1
ATOM 868 C CA . LEU B 1 37 ? 2.488 5.711 -0.71 1 98.62 37 LEU B CA 1
ATOM 869 C C . LEU B 1 37 ? 3.688 5.316 -1.564 1 98.62 37 LEU B C 1
ATOM 871 O O . LEU B 1 37 ? 3.521 4.777 -2.66 1 98.62 37 LEU B O 1
ATOM 875 N N . CYS B 1 38 ? 4.82 5.578 -1.029 1 98.88 38 CYS B N 1
ATOM 876 C CA . CYS B 1 38 ? 6.062 5.352 -1.755 1 98.88 38 CYS B CA 1
ATOM 877 C C . CYS B 1 38 ? 6.23 3.877 -2.104 1 98.88 38 CYS B C 1
ATOM 879 O O . CYS B 1 38 ? 6.062 3.01 -1.245 1 98.88 38 CYS B O 1
ATOM 881 N N . ARG B 1 39 ? 6.582 3.641 -3.312 1 98.75 39 ARG B N 1
ATOM 882 C CA . ARG B 1 39 ? 6.75 2.295 -3.85 1 98.75 39 ARG B CA 1
ATOM 883 C C . ARG B 1 39 ? 8.172 2.082 -4.359 1 98.75 39 ARG B C 1
ATOM 885 O O . ARG B 1 39 ? 8.57 0.952 -4.648 1 98.75 39 ARG B O 1
ATOM 892 N N . CYS B 1 40 ? 8.977 3.096 -4.371 1 98.81 40 CYS B N 1
ATOM 893 C CA . CYS B 1 40 ? 10.273 3.039 -5.023 1 98.81 40 CYS B CA 1
ATOM 894 C C . CYS B 1 40 ? 11.398 2.957 -3.996 1 98.81 40 CYS B C 1
ATOM 896 O O . CYS B 1 40 ? 12.539 2.629 -4.336 1 98.81 40 CYS B O 1
ATOM 898 N N . GLY B 1 41 ? 11.055 3.307 -2.781 1 98.75 41 GLY B N 1
ATOM 899 C CA . GLY B 1 41 ? 12.031 3.223 -1.71 1 98.75 41 GLY B CA 1
ATOM 900 C C . GLY B 1 41 ? 12.875 4.477 -1.576 1 98.75 41 GLY B C 1
ATOM 901 O O . GLY B 1 41 ? 13.758 4.551 -0.712 1 98.75 41 GLY B O 1
ATOM 902 N N . ARG B 1 42 ? 12.5 5.531 -2.332 1 98.69 42 ARG B N 1
ATOM 903 C CA . ARG B 1 42 ? 13.43 6.648 -2.389 1 98.69 42 ARG B CA 1
ATOM 904 C C . ARG B 1 42 ? 12.812 7.914 -1.806 1 98.69 42 ARG B C 1
ATOM 906 O O . ARG B 1 42 ? 13.484 8.938 -1.675 1 98.69 42 ARG B O 1
ATOM 913 N N . SER B 1 43 ? 11.539 7.906 -1.394 1 98.88 43 SER B N 1
ATOM 914 C CA . SER B 1 43 ? 10.906 9.094 -0.826 1 98.88 43 SER B CA 1
ATOM 915 C C . SER B 1 43 ? 11.648 9.578 0.415 1 98.88 43 SER B C 1
ATOM 917 O O . SER B 1 43 ? 12.07 8.766 1.244 1 98.88 43 SER B O 1
ATOM 919 N N . ARG B 1 44 ? 11.75 10.883 0.545 1 98.5 44 ARG B N 1
ATOM 920 C CA . ARG B 1 44 ? 12.305 11.477 1.76 1 98.5 44 ARG B CA 1
ATOM 921 C C . ARG B 1 44 ? 11.227 11.648 2.824 1 98.5 44 ARG B C 1
ATOM 923 O O . ARG B 1 44 ? 11.523 12.023 3.961 1 98.5 44 ARG B O 1
ATOM 930 N N . GLU B 1 45 ? 9.969 11.336 2.5 1 97.94 45 GLU B N 1
ATOM 931 C CA . GLU B 1 45 ? 8.828 11.492 3.393 1 97.94 45 GLU B CA 1
ATOM 932 C C . GLU B 1 45 ? 8.078 10.18 3.57 1 97.94 45 GLU B C 1
ATOM 934 O O . GLU B 1 45 ? 6.848 10.164 3.654 1 97.94 45 GLU B O 1
ATOM 939 N N . LYS B 1 46 ? 8.797 9.094 3.646 1 98.19 46 LYS B N 1
ATOM 940 C CA . LYS B 1 46 ? 8.125 7.801 3.801 1 98.19 46 LYS B CA 1
ATOM 941 C C . LYS B 1 46 ? 7.207 7.801 5.02 1 98.19 46 LYS B C 1
ATOM 943 O O . LYS B 1 46 ? 7.523 8.406 6.043 1 98.19 46 LYS B O 1
ATOM 948 N N . PRO B 1 47 ? 6.074 7.16 4.809 1 98.19 47 PRO B N 1
ATOM 949 C CA . PRO B 1 47 ? 5.676 6.219 3.76 1 98.19 47 PRO B CA 1
ATOM 950 C C . PRO B 1 47 ? 5.047 6.914 2.553 1 98.19 47 PRO B C 1
ATOM 952 O O . PRO B 1 47 ? 4.707 6.254 1.567 1 98.19 47 PRO B O 1
ATOM 955 N N . PHE B 1 48 ? 5.012 8.242 2.586 1 98.5 48 PHE B N 1
ATOM 956 C CA . PHE B 1 48 ? 4.301 8.969 1.537 1 98.5 48 PHE B CA 1
ATOM 957 C C . PHE B 1 48 ? 5.215 9.227 0.347 1 98.5 48 PHE B C 1
ATOM 959 O O . PHE B 1 48 ? 6.434 9.328 0.504 1 98.5 48 PHE B O 1
ATOM 966 N N . CYS B 1 49 ? 4.594 9.305 -0.771 1 98.75 49 CYS B N 1
ATOM 967 C CA . CYS B 1 49 ? 5.332 9.602 -1.994 1 98.75 49 CYS B CA 1
ATOM 968 C C . CYS B 1 49 ? 5.625 11.094 -2.113 1 98.75 49 CYS B C 1
ATOM 970 O O . CYS B 1 49 ? 4.711 11.914 -2.053 1 98.75 49 CYS B O 1
ATOM 972 N N . ASP B 1 50 ? 6.887 11.375 -2.365 1 98.62 50 ASP B N 1
ATOM 973 C CA . ASP B 1 50 ? 7.246 12.781 -2.537 1 98.62 50 ASP B CA 1
ATOM 974 C C . ASP B 1 50 ? 7.715 13.055 -3.965 1 98.62 50 ASP B C 1
ATOM 976 O O . ASP B 1 50 ? 8.336 14.086 -4.23 1 98.62 50 ASP B O 1
ATOM 980 N N . GLY B 1 51 ? 7.535 12.07 -4.824 1 98.56 51 GLY B N 1
ATOM 981 C CA . GLY B 1 51 ? 7.887 12.266 -6.223 1 98.56 51 GLY B CA 1
ATOM 982 C C . GLY B 1 51 ? 9.297 11.805 -6.551 1 98.56 51 GLY B C 1
ATOM 983 O O . GLY B 1 51 ? 9.695 11.797 -7.719 1 98.56 51 GLY B O 1
ATOM 984 N N . SER B 1 52 ? 10.086 11.312 -5.613 1 98.81 52 SER B N 1
ATOM 985 C CA . SER B 1 52 ? 11.477 10.906 -5.793 1 98.81 52 SER B CA 1
ATOM 986 C C . SER B 1 52 ? 11.586 9.766 -6.805 1 98.81 52 SER B C 1
ATOM 988 O O . SER B 1 52 ? 12.664 9.539 -7.363 1 98.81 52 SER B O 1
ATOM 990 N N . HIS B 1 53 ? 10.547 9.062 -7.074 1 98.81 53 HIS B N 1
ATOM 991 C CA . HIS B 1 53 ? 10.578 7.961 -8.039 1 98.81 53 HIS B CA 1
ATOM 992 C C . HIS B 1 53 ? 10.969 8.461 -9.43 1 98.81 53 HIS B C 1
ATOM 994 O O . HIS B 1 53 ? 11.562 7.723 -10.211 1 98.81 53 HIS B O 1
ATOM 1000 N N . LYS B 1 54 ? 10.617 9.664 -9.742 1 98.62 54 LYS B N 1
ATOM 1001 C CA . LYS B 1 54 ? 10.945 10.227 -11.055 1 98.62 54 LYS B CA 1
ATOM 1002 C C . LYS B 1 54 ? 12.453 10.367 -11.234 1 98.62 54 LYS B C 1
ATOM 1004 O O . LYS B 1 54 ? 13.008 9.914 -12.234 1 98.62 54 LYS B O 1
ATOM 1009 N N . GLU B 1 55 ? 13.062 10.953 -10.266 1 98.25 55 GLU B N 1
ATOM 1010 C CA . GLU B 1 55 ? 14.508 11.156 -10.312 1 98.25 55 GLU B CA 1
ATOM 1011 C C . GLU B 1 55 ? 15.258 9.836 -10.234 1 98.25 55 GLU B C 1
ATOM 1013 O O . GLU B 1 55 ? 16.312 9.672 -10.844 1 98.25 55 GLU B O 1
ATOM 1018 N N . ALA B 1 56 ? 14.742 8.875 -9.461 1 98.06 56 ALA B N 1
ATOM 1019 C CA . ALA B 1 56 ? 15.391 7.59 -9.219 1 98.06 56 ALA B CA 1
ATOM 1020 C C . ALA B 1 56 ? 15.297 6.688 -10.445 1 98.06 56 ALA B C 1
ATOM 1022 O O . ALA B 1 56 ? 15.977 5.66 -10.531 1 98.06 56 ALA B O 1
ATOM 1023 N N . GLY B 1 57 ? 14.453 7.035 -11.445 1 98.31 57 GLY B N 1
ATOM 1024 C CA . GLY B 1 57 ? 14.234 6.172 -12.602 1 98.31 57 GLY B CA 1
ATOM 1025 C C . GLY B 1 57 ? 13.539 4.871 -12.242 1 98.31 57 GLY B C 1
ATOM 1026 O O . GLY B 1 57 ? 13.828 3.824 -12.828 1 98.31 57 GLY B O 1
ATOM 1027 N N . PHE B 1 58 ? 12.758 4.918 -11.242 1 98.75 58 PHE B N 1
ATOM 1028 C CA . PHE B 1 58 ? 12.016 3.742 -10.797 1 98.75 58 PHE B CA 1
ATOM 1029 C C . PHE B 1 58 ? 11.141 3.191 -11.914 1 98.75 58 PHE B C 1
ATOM 1031 O O . PHE B 1 58 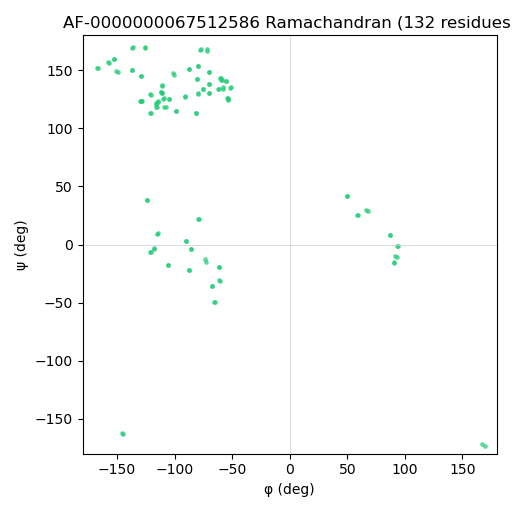? 10.477 3.953 -12.617 1 98.75 58 PHE B O 1
ATOM 1038 N N . LEU B 1 59 ? 11.172 1.865 -12.109 1 98.62 59 LEU B N 1
ATOM 1039 C CA . LEU B 1 59 ? 10.352 1.188 -13.109 1 98.62 59 LEU B CA 1
ATOM 1040 C C . LEU B 1 59 ? 9.438 0.153 -12.461 1 98.62 59 LEU B C 1
ATOM 1042 O O . LEU B 1 59 ? 9.906 -0.693 -11.688 1 98.62 59 LEU B O 1
ATOM 1046 N N . ALA B 1 60 ? 8.164 0.262 -12.797 1 98.62 60 ALA B N 1
ATOM 1047 C CA . ALA B 1 60 ? 7.164 -0.715 -12.375 1 98.62 60 ALA B CA 1
ATOM 1048 C C . ALA B 1 60 ? 5.863 -0.543 -13.156 1 98.62 60 ALA B C 1
ATOM 1050 O O . ALA B 1 60 ? 5.531 0.565 -13.578 1 98.62 60 ALA B O 1
ATOM 1051 N N . GLU B 1 61 ? 5.184 -1.594 -13.281 1 98.38 61 GLU B N 1
ATOM 1052 C CA . GLU B 1 61 ? 3.938 -1.586 -14.039 1 98.38 61 GLU B CA 1
ATOM 1053 C C . GLU B 1 61 ? 2.787 -1.016 -13.219 1 98.38 61 GLU B C 1
ATOM 1055 O O . GLU B 1 61 ? 2.832 -1.032 -11.984 1 98.38 61 GLU B O 1
ATOM 1060 N N . LYS B 1 62 ? 1.815 -0.463 -13.992 1 98.69 62 LYS B N 1
ATOM 1061 C CA . LYS B 1 62 ? 0.567 -0.085 -13.336 1 98.69 62 LYS B CA 1
ATOM 1062 C C . LYS B 1 62 ? -0.243 -1.317 -12.945 1 98.69 62 LYS B C 1
ATOM 1064 O O . LYS B 1 62 ? 0.061 -2.43 -13.383 1 98.69 62 LYS B O 1
ATOM 1069 N N . GLY B 1 63 ? -1.262 -1.137 -12.148 1 98.38 63 GLY B N 1
ATOM 1070 C CA . GLY B 1 63 ? -2.168 -2.201 -11.75 1 98.38 63 GLY B CA 1
ATOM 1071 C C . GLY B 1 63 ? -3.061 -1.82 -10.586 1 98.38 63 GLY B C 1
ATOM 1072 O O . GLY B 1 63 ? -3.195 -0.638 -10.258 1 98.38 63 GLY B O 1
ATOM 1073 N N . GLU B 1 64 ? -3.789 -2.84 -10.07 1 98.19 64 GLU B N 1
ATOM 1074 C CA . GLU B 1 64 ? -4.656 -2.615 -8.914 1 98.19 64 GLU B CA 1
ATOM 1075 C C . GLU B 1 64 ? -4.797 -3.881 -8.078 1 98.19 64 GLU B C 1
ATOM 1077 O O . GLU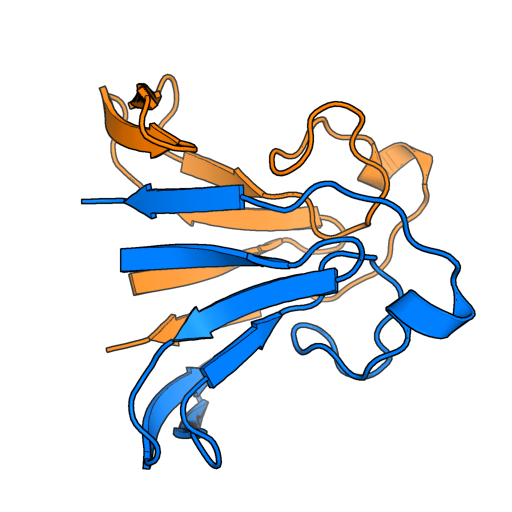 B 1 64 ? -4.609 -4.992 -8.578 1 98.19 64 GLU B O 1
ATOM 1082 N N . LEU B 1 65 ? -4.973 -3.59 -6.84 1 97.31 65 LEU B N 1
ATOM 1083 C CA . LEU B 1 65 ? -5.207 -4.641 -5.852 1 97.31 65 LEU B CA 1
ATOM 1084 C C . LEU B 1 65 ? -6.434 -4.324 -5.004 1 97.31 65 LE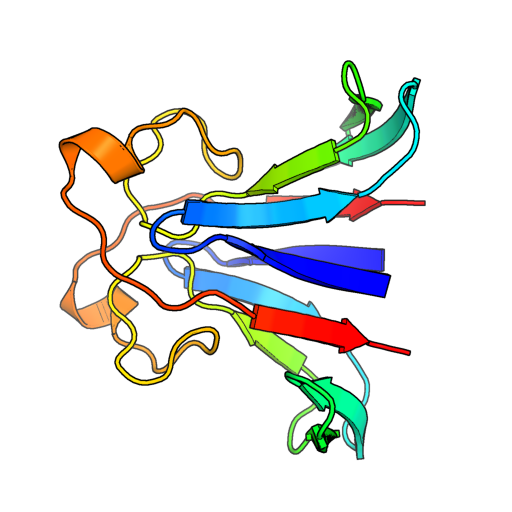U B C 1
ATOM 1086 O O . LEU B 1 65 ? -6.551 -3.223 -4.461 1 97.31 65 LEU B O 1
ATOM 1090 N N . GLU B 1 66 ? -7.387 -5.262 -4.996 1 96.31 66 GLU B N 1
ATOM 1091 C CA . GLU B 1 66 ? -8.594 -5.102 -4.18 1 96.31 66 GLU B CA 1
ATOM 1092 C C . GLU B 1 66 ? -8.672 -6.184 -3.105 1 96.31 66 GLU B C 1
ATOM 1094 O O . GLU B 1 66 ? -8.609 -7.375 -3.408 1 96.31 66 GLU B O 1
ATOM 1099 N N . VAL B 1 67 ? -8.719 -5.691 -1.9 1 90.56 67 VAL B N 1
ATOM 1100 C CA . VAL B 1 67 ? -8.867 -6.613 -0.778 1 90.56 67 VAL B CA 1
ATOM 1101 C C . VAL B 1 67 ? -10.242 -6.438 -0.148 1 90.56 67 VAL B C 1
ATOM 1103 O O . VAL B 1 67 ? -10.719 -5.312 0.025 1 90.56 67 VAL B O 1
ATOM 1106 N N . GLN B 1 68 ? -11.008 -7.598 0.072 1 77 68 GLN B N 1
ATOM 1107 C CA . GLN B 1 68 ? -12.359 -7.578 0.635 1 77 68 GLN B CA 1
ATOM 1108 C C . GLN B 1 68 ? -12.32 -7.641 2.16 1 77 68 GLN B C 1
ATOM 1110 O O . GLN B 1 68 ? -11.492 -8.352 2.736 1 77 68 GLN B O 1
#

Organism: Thermus thermophilus (strain ATCC 27634 / DSM 579 / HB8) (NCBI:txid300852)

Nearest PDB structures (foldseek):
  3tbo-assembly1_A-2  TM=9.115E-01  e=7.090E-04  Pyrobaculum calidifontis JCM 11548
  3tbm-assembly1_B  TM=7.592E-01  e=3.152E-04  Ralstonia pseudosolanacearum GMI1000
  3ga8-assembly1_A  TM=3.465E-01  e=1.518E+00  Escherichia coli K-12
  3tbo-assembly1_A-2  TM=9.115E-01  e=6.650E-04  Pyrobaculum calidifontis JCM 11548
  3tbm-assembly1_B  TM=7.358E-01  e=3.794E-04  Ralstonia pseudosolanacearum GMI1000

Radius of gyration: 14.04 Å; Cα contacts (8 Å, |Δi|>4): 334; chains: 2; bounding box: 32×36×30 Å

Solvent-accessible surface area (backbone atoms only — not comparable to full-atom values): 7146 Å² total; per-residue (Å²): 90,62,39,33,32,39,62,37,45,32,38,35,36,78,40,60,60,56,44,56,31,29,51,70,82,42,80,46,62,33,87,41,53,49,48,49,30,36,28,44,50,60,35,91,50,69,65,31,52,68,61,39,32,65,81,69,62,41,79,49,73,56,51,39,38,38,44,120,91,61,38,33,31,39,62,38,45,33,36,35,36,78,39,60,58,56,43,56,33,30,50,70,81,42,79,45,60,32,87,42,54,49,50,48,29,36,28,45,49,59,35,92,51,70,65,31,52,69,63,39,33,66,81,69,63,43,79,49,72,55,52,40,38,37,44,120

Sequence (136 aa):
MRLRFREKGPYVLDLPEGTPFRWNGEERRLERAKLALCRCGRSREKPFCDGSHKEAGFLAEKGELEVQMRLRFREKGPYVLDLPEGTPFRWNGEERRLERAKLALCRCGRSREKPFCDGSHKEAGFLAEKGELEVQ